Protein AF-A0A527CUT6-F1 (afdb_monomer_lite)

Structure (mmCIF, N/CA/C/O backbone):
data_AF-A0A527CUT6-F1
#
_entry.id   AF-A0A527CUT6-F1
#
loop_
_atom_site.group_PDB
_atom_site.id
_atom_site.type_symbol
_atom_site.label_atom_id
_atom_site.label_alt_id
_atom_site.label_comp_id
_atom_site.label_asym_id
_atom_site.label_entity_id
_atom_site.label_seq_id
_atom_site.pdbx_PDB_ins_code
_atom_site.Cartn_x
_atom_site.Cartn_y
_atom_site.Cartn_z
_atom_site.occupancy
_atom_site.B_iso_or_equiv
_atom_site.auth_seq_id
_atom_site.auth_comp_id
_atom_site.auth_asym_id
_atom_site.auth_atom_id
_atom_site.pdbx_PDB_model_num
ATOM 1 N N . GLY A 1 1 ? 20.431 -2.563 -9.272 1.00 65.75 1 GLY A N 1
ATOM 2 C CA . GLY A 1 1 ? 21.762 -3.099 -8.914 1.00 65.75 1 GLY A CA 1
ATOM 3 C C . GLY A 1 1 ? 21.625 -4.425 -8.190 1.00 65.75 1 GLY A C 1
ATOM 4 O O . GLY A 1 1 ? 20.536 -4.687 -7.704 1.00 65.75 1 GLY A O 1
ATOM 5 N N . LYS A 1 2 ? 22.671 -5.263 -8.109 1.00 77.81 2 LYS A N 1
ATOM 6 C CA . LYS A 1 2 ? 22.572 -6.605 -7.488 1.00 77.81 2 LYS A CA 1
ATOM 7 C C . LYS A 1 2 ? 22.247 -6.557 -5.990 1.00 77.81 2 LYS A C 1
ATOM 9 O O . LYS A 1 2 ? 21.657 -7.496 -5.480 1.00 77.81 2 LYS A O 1
ATOM 14 N N . THR A 1 3 ? 22.610 -5.473 -5.309 1.00 80.94 3 THR A N 1
ATOM 15 C CA . THR A 1 3 ? 22.412 -5.292 -3.862 1.00 80.94 3 THR A CA 1
ATOM 16 C C . THR A 1 3 ? 21.229 -4.381 -3.519 1.00 80.94 3 THR A C 1
ATOM 18 O O . THR A 1 3 ? 21.036 -4.049 -2.356 1.00 80.94 3 THR A O 1
ATOM 21 N N . GLY A 1 4 ? 20.478 -3.884 -4.511 1.00 80.19 4 GLY A N 1
ATOM 22 C CA . GLY A 1 4 ? 19.515 -2.785 -4.327 1.00 80.19 4 GLY A CA 1
ATOM 23 C C . GLY A 1 4 ? 20.178 -1.406 -4.161 1.00 80.19 4 GLY A C 1
ATOM 24 O O . GLY A 1 4 ? 19.725 -0.443 -4.769 1.00 80.19 4 GLY A O 1
ATOM 25 N N . LEU A 1 5 ? 21.315 -1.336 -3.461 1.00 82.88 5 LEU A N 1
ATOM 26 C CA . LEU A 1 5 ? 22.143 -0.140 -3.254 1.00 82.88 5 LEU A CA 1
ATOM 27 C C . LEU A 1 5 ? 23.560 -0.381 -3.798 1.00 82.88 5 LEU A C 1
ATOM 29 O O . LEU A 1 5 ? 24.487 -0.707 -3.060 1.00 82.88 5 LEU A O 1
ATOM 33 N N . ASN A 1 6 ? 23.730 -0.292 -5.119 1.00 79.31 6 ASN A N 1
ATOM 34 C CA . ASN A 1 6 ? 25.044 -0.473 -5.744 1.00 79.31 6 ASN A CA 1
ATOM 35 C C . ASN A 1 6 ? 25.948 0.742 -5.472 1.00 79.31 6 ASN A C 1
ATOM 37 O O .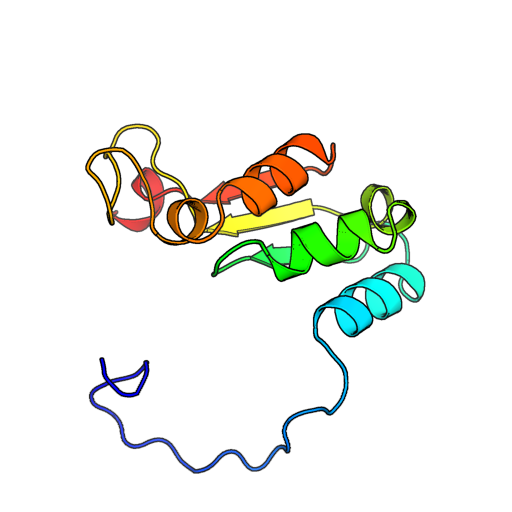 ASN A 1 6 ? 25.518 1.874 -5.676 1.00 79.31 6 ASN A O 1
ATOM 41 N N . GLY A 1 7 ? 27.213 0.505 -5.114 1.00 82.19 7 GLY A N 1
ATOM 42 C CA . GLY A 1 7 ? 28.224 1.554 -4.923 1.00 82.19 7 GLY A CA 1
ATOM 43 C C . GLY A 1 7 ? 28.837 1.540 -3.520 1.00 82.19 7 GLY A C 1
ATOM 44 O O . GLY A 1 7 ? 30.026 1.251 -3.402 1.00 82.19 7 GLY A O 1
ATOM 45 N N . PRO A 1 8 ? 28.061 1.816 -2.458 1.00 83.69 8 PRO A N 1
ATOM 46 C CA . PRO A 1 8 ? 28.569 1.806 -1.090 1.00 83.69 8 PRO A CA 1
ATOM 47 C C . PRO A 1 8 ? 28.677 0.385 -0.512 1.00 83.69 8 PRO A C 1
ATOM 49 O O . PRO A 1 8 ? 27.862 -0.487 -0.810 1.00 83.69 8 PRO A O 1
ATOM 52 N N . GLN A 1 9 ? 29.659 0.167 0.368 1.00 85.50 9 GLN A N 1
ATOM 53 C CA . GLN A 1 9 ? 29.690 -0.975 1.288 1.00 85.50 9 GLN A CA 1
ATOM 54 C C . GLN A 1 9 ? 28.993 -0.572 2.585 1.00 85.50 9 GLN A C 1
ATOM 56 O O . GLN A 1 9 ? 29.426 0.354 3.269 1.00 85.50 9 GLN A O 1
ATOM 61 N N . LEU A 1 10 ? 27.886 -1.244 2.887 1.00 86.31 10 LEU A N 1
ATOM 62 C CA . LEU A 1 10 ? 27.101 -1.006 4.093 1.00 86.31 10 LEU A CA 1
ATOM 63 C C . LEU A 1 10 ? 27.563 -1.951 5.211 1.00 86.31 10 LEU A C 1
ATOM 65 O O . LEU A 1 10 ? 27.978 -3.072 4.913 1.00 86.31 10 LEU A O 1
ATOM 69 N N . PRO A 1 11 ? 27.506 -1.523 6.483 1.00 90.19 11 PRO A N 1
ATOM 70 C CA . PRO A 1 11 ? 27.742 -2.424 7.602 1.00 90.19 11 PRO A CA 1
ATOM 71 C C . PRO A 1 11 ? 26.654 -3.502 7.658 1.00 90.19 11 PRO A C 1
ATOM 73 O O . PRO A 1 11 ? 25.509 -3.261 7.269 1.00 90.19 11 PRO A O 1
ATOM 76 N N . GLU A 1 12 ? 27.004 -4.671 8.189 1.00 89.94 12 GLU A N 1
ATOM 77 C CA . GLU A 1 12 ? 26.027 -5.730 8.437 1.00 89.94 12 GLU A CA 1
ATOM 78 C C . GLU A 1 12 ? 24.949 -5.250 9.428 1.00 89.94 12 GLU A C 1
ATOM 80 O O . GLU A 1 12 ? 25.288 -4.655 10.462 1.00 89.94 12 GLU A O 1
ATOM 85 N N . PRO A 1 13 ? 23.655 -5.493 9.152 1.00 90.06 13 PRO A N 1
ATOM 86 C CA . PRO A 1 13 ? 22.580 -5.140 10.070 1.00 90.06 13 PRO A CA 1
ATOM 87 C C . PRO A 1 13 ? 22.766 -5.802 11.441 1.00 90.06 13 PRO A C 1
ATOM 89 O O . PRO A 1 13 ? 22.922 -7.016 11.550 1.00 90.06 13 PRO A O 1
ATOM 92 N N . THR A 1 14 ? 22.703 -5.013 12.513 1.00 93.69 14 THR A N 1
ATOM 93 C CA . THR A 1 14 ? 22.780 -5.524 13.895 1.00 93.69 14 THR A CA 1
ATOM 94 C C . THR A 1 14 ? 21.432 -6.024 14.418 1.00 93.69 14 THR A C 1
ATOM 96 O O . THR A 1 14 ? 21.379 -6.801 15.372 1.00 93.69 14 THR A O 1
ATOM 99 N N . MET A 1 15 ? 20.335 -5.588 13.796 1.00 93.62 15 MET A N 1
ATOM 100 C CA . MET A 1 15 ? 18.979 -6.014 14.121 1.00 93.62 15 MET A CA 1
ATOM 101 C C . MET A 1 15 ? 18.625 -7.290 13.355 1.00 93.62 15 MET A C 1
ATOM 103 O O . MET A 1 15 ? 18.814 -7.373 12.142 1.00 93.62 15 MET A O 1
ATOM 107 N N . LYS A 1 16 ? 18.065 -8.276 14.061 1.00 93.25 16 LYS A N 1
ATOM 108 C CA . LYS A 1 16 ? 17.547 -9.494 13.435 1.00 93.25 16 LYS A CA 1
ATOM 109 C C . LYS A 1 16 ? 16.260 -9.206 12.669 1.00 93.25 16 LYS A C 1
ATOM 111 O O . LYS A 1 16 ? 15.418 -8.423 13.120 1.00 93.25 16 LYS A O 1
ATOM 116 N N . LEU A 1 17 ? 16.096 -9.907 11.549 1.00 93.19 17 LEU A N 1
ATOM 117 C CA . LEU A 1 17 ? 14.812 -10.005 10.867 1.00 93.19 17 LEU A CA 1
ATOM 118 C C . LEU A 1 17 ? 13.751 -10.495 11.860 1.00 93.19 17 LEU A C 1
ATOM 120 O O . LEU A 1 17 ? 14.022 -11.384 12.666 1.00 93.19 17 LEU A O 1
ATOM 124 N N . GLN A 1 18 ? 12.577 -9.874 11.826 1.00 94.81 18 GLN A N 1
ATOM 125 C CA . GLN A 1 18 ? 11.458 -10.280 12.668 1.00 94.81 18 GLN A CA 1
ATOM 126 C C . GLN A 1 18 ? 10.780 -11.515 12.067 1.00 94.81 18 GLN A C 1
ATOM 128 O O . GLN A 1 18 ? 10.618 -11.589 10.851 1.00 94.81 18 GLN A O 1
ATOM 133 N N . ASP A 1 19 ? 10.351 -12.449 12.918 1.00 94.94 19 ASP A N 1
ATOM 134 C CA . ASP A 1 19 ? 9.615 -13.648 12.484 1.00 94.94 19 ASP A CA 1
ATOM 135 C C . ASP A 1 19 ? 8.177 -13.318 12.040 1.00 94.94 19 ASP A C 1
ATOM 137 O O . ASP A 1 19 ? 7.547 -14.083 11.312 1.00 94.94 19 ASP A O 1
ATOM 141 N N . GLN A 1 20 ? 7.647 -12.173 12.484 1.00 95.88 20 GLN A N 1
ATOM 142 C CA . GLN A 1 20 ? 6.302 -11.719 12.149 1.00 95.88 20 GLN A CA 1
ATOM 143 C C . GLN A 1 20 ? 6.200 -11.310 10.674 1.00 95.88 20 GLN A C 1
ATOM 145 O O . GLN A 1 20 ? 6.998 -10.519 10.166 1.00 95.88 20 GLN A O 1
ATOM 150 N N . TYR A 1 21 ? 5.154 -11.789 10.000 1.00 96.50 21 TYR A N 1
ATOM 151 C CA . TYR A 1 21 ? 4.834 -11.366 8.642 1.00 96.50 21 TYR A CA 1
ATOM 152 C C . TYR A 1 21 ? 4.352 -9.912 8.614 1.00 96.50 21 TYR A C 1
ATOM 154 O O . TYR A 1 21 ? 3.555 -9.486 9.447 1.00 96.50 21 TYR A O 1
ATOM 162 N N . ALA A 1 22 ? 4.769 -9.159 7.592 1.00 95.75 22 ALA A N 1
ATOM 163 C CA . ALA A 1 22 ? 4.404 -7.748 7.437 1.00 95.75 22 ALA A CA 1
ATOM 164 C C . ALA A 1 22 ? 2.881 -7.511 7.434 1.00 95.75 22 ALA A C 1
ATOM 166 O O . ALA A 1 22 ? 2.412 -6.514 7.974 1.00 95.75 22 ALA A O 1
ATOM 167 N N . VAL A 1 23 ? 2.107 -8.438 6.858 1.00 97.38 23 VAL A N 1
ATOM 168 C CA . VAL A 1 23 ? 0.637 -8.370 6.837 1.00 97.38 23 VAL A CA 1
ATOM 169 C C . VAL A 1 23 ? 0.063 -8.419 8.255 1.00 97.38 23 VAL A C 1
ATOM 171 O O . VAL A 1 23 ? -0.783 -7.596 8.595 1.00 97.38 23 VAL A O 1
ATOM 174 N N . ASP A 1 24 ? 0.549 -9.339 9.093 1.00 97.38 24 ASP A N 1
ATOM 175 C CA . ASP A 1 24 ? 0.107 -9.4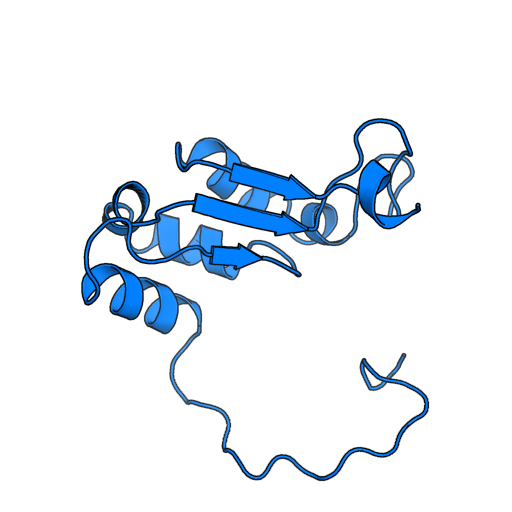52 10.486 1.00 97.38 24 ASP A CA 1
ATOM 176 C C . ASP A 1 24 ? 0.516 -8.218 11.289 1.00 97.38 24 ASP A C 1
ATOM 178 O O . ASP A 1 24 ? -0.308 -7.651 12.000 1.00 97.38 24 ASP A O 1
ATOM 182 N N . PHE A 1 25 ? 1.742 -7.727 11.089 1.00 97.94 25 PHE A N 1
ATOM 183 C CA . PHE A 1 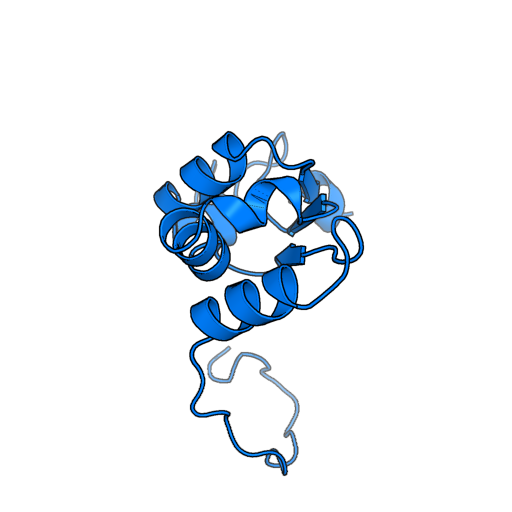25 ? 2.212 -6.502 11.734 1.00 97.94 25 PHE A CA 1
ATOM 184 C C . PHE A 1 25 ? 1.324 -5.287 11.414 1.00 97.94 25 PHE A C 1
ATOM 186 O O . PHE A 1 25 ? 0.978 -4.521 12.317 1.00 97.94 25 PHE A O 1
ATOM 193 N N . ILE A 1 26 ? 0.930 -5.111 10.145 1.00 97.75 26 ILE A N 1
ATOM 194 C CA . ILE A 1 26 ? 0.035 -4.025 9.715 1.00 97.75 26 ILE A CA 1
ATOM 195 C C . ILE A 1 26 ? -1.325 -4.150 10.407 1.00 97.75 26 ILE A C 1
ATOM 197 O O . ILE A 1 26 ? -1.812 -3.174 10.981 1.00 97.75 26 ILE A O 1
ATOM 201 N N . VAL A 1 27 ? -1.926 -5.345 10.375 1.00 98.12 27 VAL A N 1
ATOM 202 C CA . VAL A 1 27 ? -3.246 -5.593 10.968 1.00 98.12 27 VAL A CA 1
ATOM 203 C C . VAL A 1 27 ? -3.218 -5.362 12.477 1.00 98.12 27 VAL A C 1
ATOM 205 O O . VAL A 1 27 ? -4.030 -4.597 12.994 1.00 98.12 27 VAL A O 1
ATOM 208 N N . GLU A 1 28 ? -2.271 -5.974 13.186 1.00 97.94 28 GLU A N 1
ATOM 209 C CA . GLU A 1 28 ? -2.157 -5.860 14.641 1.00 97.94 28 GLU A CA 1
ATOM 210 C C . GLU A 1 28 ? -1.904 -4.419 15.081 1.00 97.94 28 GLU A C 1
ATOM 212 O O . GLU A 1 28 ? -2.527 -3.944 16.031 1.00 97.94 28 GLU A O 1
ATOM 217 N N . THR A 1 29 ? -1.034 -3.697 14.371 1.00 97.88 29 THR A N 1
ATOM 218 C CA . THR A 1 29 ? -0.731 -2.297 14.686 1.00 97.88 29 THR A CA 1
ATOM 219 C C . THR A 1 29 ? -1.960 -1.414 14.483 1.00 97.88 29 THR A C 1
ATOM 221 O O . THR A 1 29 ? -2.336 -0.682 15.394 1.00 97.88 29 THR A O 1
ATOM 224 N N . LEU A 1 30 ? -2.658 -1.526 13.348 1.00 98.00 30 LEU A N 1
ATOM 225 C CA . LEU A 1 30 ? -3.865 -0.732 13.085 1.00 98.00 30 LEU A CA 1
ATOM 226 C C . LEU A 1 30 ? -5.009 -1.053 14.050 1.00 98.00 30 LEU A C 1
ATOM 228 O O . LEU A 1 30 ? -5.787 -0.165 14.395 1.00 98.00 30 LEU A O 1
ATOM 232 N N . MET A 1 31 ? -5.124 -2.304 14.494 1.00 97.56 31 MET A N 1
ATOM 233 C CA . MET A 1 31 ? -6.141 -2.712 15.466 1.00 97.56 31 MET A CA 1
ATOM 234 C C . MET A 1 31 ? -5.815 -2.253 16.892 1.00 97.56 31 MET A C 1
ATOM 236 O O . MET A 1 31 ? -6.742 -2.001 17.662 1.00 97.56 31 MET A O 1
ATOM 240 N N . ARG A 1 32 ? -4.527 -2.133 17.240 1.00 97.88 32 ARG A N 1
ATOM 241 C CA . ARG A 1 32 ? -4.065 -1.677 18.558 1.00 97.88 32 ARG A CA 1
ATOM 242 C C . ARG A 1 32 ? -4.131 -0.159 18.717 1.00 97.88 32 ARG A C 1
ATOM 244 O O . ARG A 1 32 ? -4.565 0.310 19.765 1.00 97.88 32 ARG A O 1
ATOM 251 N N . GLU A 1 33 ? -3.678 0.592 17.717 1.00 97.75 33 GLU A N 1
ATOM 252 C CA . GLU A 1 33 ? -3.603 2.055 17.793 1.00 97.75 33 GLU A CA 1
ATOM 253 C C . GLU A 1 33 ? -4.974 2.721 17.599 1.00 97.75 33 GLU A C 1
ATOM 255 O O . GLU A 1 33 ? -5.928 2.105 17.118 1.00 97.75 33 GLU A O 1
ATOM 260 N N . GLU A 1 34 ? -5.084 3.999 17.964 1.00 97.31 34 GLU A N 1
ATOM 261 C CA . GLU A 1 34 ? -6.302 4.789 17.770 1.00 97.31 34 GLU A CA 1
ATOM 262 C C . GLU A 1 34 ? -6.689 4.897 16.281 1.00 97.31 34 GLU A C 1
ATOM 264 O O . GLU A 1 34 ? -5.847 5.024 15.389 1.00 97.31 34 GLU A O 1
ATOM 269 N N . SER A 1 35 ? -7.995 4.848 16.005 1.00 97.19 35 SER A N 1
ATOM 270 C CA . SER A 1 35 ? -8.527 4.971 14.645 1.00 97.19 35 SER A CA 1
ATOM 271 C C . SER A 1 35 ? -8.151 6.327 14.045 1.00 97.19 35 SER A C 1
ATOM 273 O O . SER A 1 35 ? -8.423 7.363 14.643 1.00 97.19 35 SER A O 1
ATOM 275 N N . GLY A 1 36 ? -7.559 6.334 12.851 1.00 96.81 36 GLY A N 1
ATOM 276 C CA . GLY A 1 36 ? -7.114 7.558 12.184 1.00 96.81 36 GLY A CA 1
ATOM 277 C C . GLY A 1 36 ? -5.765 8.100 12.672 1.00 96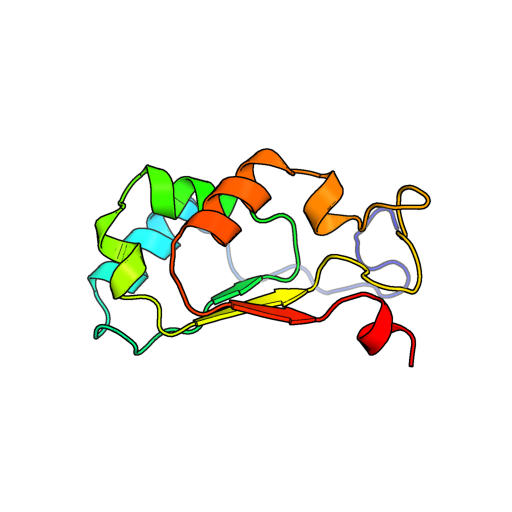.81 36 GLY A C 1
ATOM 278 O O . GLY A 1 36 ? -5.369 9.183 12.246 1.00 96.81 36 GLY A O 1
ATOM 279 N N . ALA A 1 37 ? -5.031 7.369 13.521 1.00 96.88 37 ALA A N 1
ATOM 280 C CA . ALA A 1 37 ? -3.699 7.782 13.973 1.00 96.88 37 ALA A CA 1
ATOM 281 C C . ALA A 1 37 ? -2.577 7.451 12.970 1.00 96.88 37 ALA A C 1
ATOM 283 O O . ALA A 1 37 ? -1.537 8.109 12.970 1.00 96.88 37 ALA A O 1
ATOM 284 N N . ILE A 1 38 ? -2.768 6.443 12.111 1.00 97.94 38 ILE A N 1
ATOM 285 C CA . ILE A 1 38 ? -1.704 5.889 11.259 1.00 97.94 38 ILE A CA 1
ATOM 286 C C . ILE A 1 38 ? -1.912 6.255 9.787 1.00 97.94 38 ILE A C 1
ATOM 288 O O . ILE A 1 38 ? -2.950 5.935 9.203 1.00 97.94 38 ILE A O 1
ATOM 292 N N . THR A 1 39 ? -0.876 6.836 9.179 1.00 97.94 39 THR A N 1
ATOM 293 C CA . THR A 1 39 ? -0.717 6.987 7.724 1.00 97.94 39 THR A CA 1
ATOM 294 C C . THR A 1 39 ? 0.168 5.861 7.190 1.00 97.94 39 THR A C 1
ATOM 296 O O . THR A 1 39 ? 1.253 5.623 7.724 1.00 97.94 39 THR A O 1
ATOM 299 N N . LEU A 1 40 ? -0.263 5.176 6.128 1.00 96.81 40 LEU A N 1
ATOM 300 C CA . LEU A 1 40 ? 0.558 4.165 5.455 1.00 96.81 40 LEU A CA 1
ATOM 301 C C . LEU A 1 40 ? 1.320 4.799 4.288 1.00 96.81 40 LEU A C 1
ATOM 303 O O . LEU A 1 40 ? 0.704 5.282 3.343 1.00 96.81 40 LEU A O 1
ATOM 307 N N . CYS A 1 41 ? 2.652 4.750 4.329 1.00 95.81 41 CYS A N 1
ATOM 308 C CA . CYS A 1 41 ? 3.509 5.211 3.236 1.00 95.81 41 CYS A CA 1
ATOM 309 C C . CYS A 1 41 ? 3.985 4.022 2.389 1.00 95.81 41 CYS A C 1
ATOM 311 O O . CYS A 1 41 ? 4.834 3.246 2.830 1.00 95.81 41 CYS A O 1
ATOM 313 N N . ALA A 1 42 ? 3.452 3.872 1.177 1.00 93.06 42 ALA A N 1
ATOM 314 C CA . ALA A 1 42 ? 3.769 2.766 0.279 1.00 93.06 42 ALA A CA 1
ATOM 315 C C . ALA A 1 42 ? 4.761 3.192 -0.814 1.00 93.06 42 ALA A C 1
ATOM 317 O O . ALA A 1 42 ? 4.425 3.954 -1.716 1.00 93.06 42 ALA A O 1
ATOM 318 N N . LEU A 1 43 ? 5.990 2.679 -0.736 1.00 89.56 43 LEU A N 1
ATOM 319 C CA . LEU A 1 43 ? 7.075 2.989 -1.683 1.00 89.56 43 LEU A CA 1
ATOM 320 C C . LEU A 1 43 ? 7.405 1.823 -2.634 1.00 89.56 43 LEU A C 1
ATOM 322 O O . LEU A 1 43 ? 8.329 1.919 -3.438 1.00 89.56 43 LEU A O 1
ATOM 326 N N . GLY A 1 44 ? 6.665 0.719 -2.523 1.00 89.25 44 GLY A N 1
ATOM 327 C CA . GLY A 1 44 ? 6.815 -0.498 -3.318 1.00 89.25 44 GLY A CA 1
ATOM 328 C C . GLY A 1 44 ? 5.453 -1.060 -3.751 1.00 89.25 44 GLY A C 1
ATOM 329 O O . GLY A 1 44 ? 4.431 -0.400 -3.541 1.00 89.25 44 GLY A O 1
ATOM 330 N N . PRO A 1 45 ? 5.410 -2.288 -4.302 1.00 90.12 45 PRO A N 1
ATOM 331 C CA . PRO A 1 45 ? 4.160 -2.952 -4.668 1.00 90.12 45 PRO A CA 1
ATOM 332 C C . PRO A 1 45 ? 3.180 -3.052 -3.490 1.00 90.12 45 PRO A C 1
ATOM 334 O O . PRO A 1 45 ? 3.571 -3.302 -2.346 1.00 90.12 45 PRO A O 1
ATOM 337 N N . LEU A 1 46 ? 1.886 -2.887 -3.771 1.00 93.50 46 LEU A N 1
ATOM 338 C CA . LEU A 1 46 ? 0.844 -2.766 -2.740 1.00 93.50 46 LEU A CA 1
ATOM 339 C C . LEU A 1 46 ? 0.389 -4.103 -2.130 1.00 93.50 46 LEU A C 1
ATOM 341 O O . LEU A 1 46 ? -0.544 -4.119 -1.325 1.00 93.50 46 LEU A O 1
ATOM 345 N N . THR A 1 47 ? 1.053 -5.215 -2.456 1.00 95.81 47 THR A N 1
ATOM 346 C CA . THR A 1 47 ? 0.675 -6.582 -2.061 1.00 95.81 47 THR A CA 1
ATOM 347 C C . THR A 1 47 ? 0.423 -6.724 -0.559 1.00 95.81 47 THR A C 1
ATOM 349 O O . THR A 1 47 ? -0.610 -7.251 -0.155 1.00 95.81 47 THR A O 1
ATOM 352 N N . ASN A 1 48 ? 1.313 -6.200 0.291 1.00 96.81 48 ASN A N 1
ATOM 353 C CA . ASN A 1 48 ? 1.155 -6.303 1.749 1.00 96.81 48 ASN A CA 1
ATOM 354 C C . ASN A 1 48 ? -0.085 -5.555 2.260 1.00 96.81 48 ASN A C 1
ATOM 356 O O . ASN A 1 48 ? -0.782 -6.053 3.142 1.00 96.81 48 ASN A O 1
ATOM 360 N N . ILE A 1 49 ? -0.372 -4.376 1.700 1.00 96.62 49 ILE A N 1
ATOM 361 C CA . ILE A 1 49 ? -1.522 -3.557 2.103 1.00 96.62 49 ILE A CA 1
ATOM 362 C C . ILE A 1 49 ? -2.816 -4.219 1.625 1.00 96.62 49 ILE A C 1
ATOM 364 O O . ILE A 1 49 ? -3.752 -4.362 2.407 1.00 96.62 49 ILE A O 1
ATOM 368 N N . ALA A 1 50 ? -2.855 -4.690 0.377 1.00 97.00 50 ALA A N 1
ATOM 369 C CA . ALA A 1 50 ? -4.011 -5.399 -0.161 1.00 97.00 50 ALA A CA 1
ATOM 370 C C . ALA A 1 50 ? -4.320 -6.674 0.635 1.00 97.00 50 ALA A C 1
ATOM 372 O O . ALA A 1 50 ? -5.464 -6.890 1.031 1.00 97.00 50 ALA A O 1
ATOM 373 N N . LEU A 1 51 ? -3.303 -7.489 0.940 1.00 97.50 51 LEU A N 1
ATOM 374 C CA . LEU A 1 51 ? -3.474 -8.688 1.761 1.00 97.50 51 LEU A CA 1
ATOM 375 C C . LEU A 1 51 ? -3.950 -8.357 3.180 1.00 97.50 51 LEU A C 1
ATOM 377 O O . LEU A 1 51 ? -4.788 -9.084 3.708 1.00 9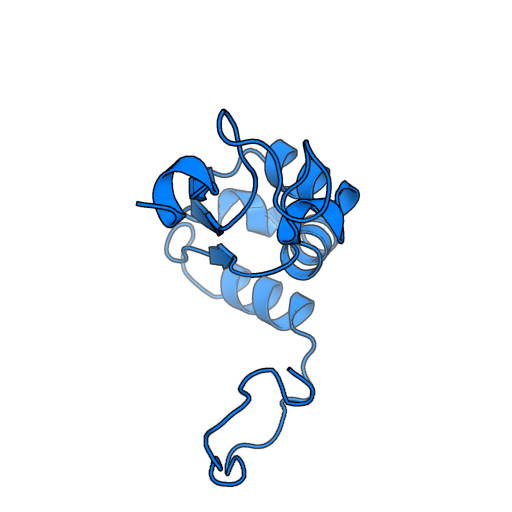7.50 51 LEU A O 1
ATOM 381 N N . ALA A 1 52 ? -3.477 -7.262 3.784 1.00 97.69 52 ALA A N 1
ATOM 382 C CA . ALA A 1 52 ? -3.958 -6.815 5.091 1.00 97.69 52 ALA A CA 1
ATOM 383 C C . ALA A 1 52 ? -5.440 -6.415 5.047 1.00 97.69 52 ALA A C 1
ATOM 385 O O . ALA A 1 52 ? -6.211 -6.849 5.900 1.00 97.69 52 ALA A O 1
ATOM 386 N N . LEU A 1 53 ? -5.855 -5.663 4.021 1.00 97.25 53 LEU A N 1
ATOM 387 C CA . LEU A 1 53 ? -7.251 -5.259 3.820 1.00 97.25 53 LEU A CA 1
ATOM 388 C C . LEU A 1 53 ? -8.177 -6.454 3.555 1.00 97.25 53 LEU A C 1
ATOM 390 O O . LEU A 1 53 ? -9.310 -6.465 4.028 1.00 97.25 53 LEU A O 1
ATOM 394 N N . ILE A 1 54 ? -7.699 -7.470 2.830 1.00 97.12 54 ILE A N 1
ATOM 395 C CA . ILE A 1 54 ? -8.449 -8.711 2.581 1.00 97.12 54 ILE A CA 1
ATOM 396 C C . ILE A 1 54 ? -8.555 -9.550 3.860 1.00 97.12 54 ILE A C 1
ATOM 398 O O . ILE A 1 54 ? -9.624 -10.078 4.163 1.00 97.12 54 ILE A O 1
ATOM 402 N N . ARG A 1 55 ? -7.449 -9.689 4.603 1.00 97.00 55 ARG A N 1
ATOM 403 C CA . ARG A 1 55 ? -7.377 -10.491 5.833 1.00 97.00 55 ARG A CA 1
ATOM 404 C C . ARG A 1 55 ? -8.223 -9.893 6.950 1.00 97.00 55 ARG A C 1
ATOM 406 O O . ARG A 1 55 ? -8.891 -10.639 7.658 1.00 97.00 55 ARG A O 1
ATOM 413 N N . GLU A 1 56 ? -8.181 -8.574 7.113 1.00 97.69 56 GLU A N 1
ATOM 414 C CA . GLU A 1 56 ? -8.926 -7.860 8.145 1.00 97.69 56 GLU A CA 1
ATOM 415 C C . GLU A 1 56 ? -9.562 -6.577 7.585 1.00 97.69 56 GLU A C 1
ATOM 417 O O . GLU A 1 56 ? -9.007 -5.486 7.724 1.00 97.69 56 GLU A O 1
ATOM 422 N N . PRO A 1 57 ? -10.765 -6.667 6.992 1.00 97.00 57 PRO A N 1
ATOM 423 C CA . PRO A 1 57 ? -11.448 -5.509 6.413 1.00 97.00 57 PRO A CA 1
ATOM 424 C C . PRO A 1 57 ? -11.742 -4.384 7.416 1.00 97.00 57 PRO A C 1
ATOM 426 O O . PRO A 1 57 ? -11.902 -3.228 7.021 1.00 97.00 57 PRO A O 1
ATOM 429 N N . ARG A 1 58 ? -11.789 -4.682 8.727 1.00 97.00 58 ARG A N 1
ATOM 430 C CA . ARG A 1 58 ? -12.044 -3.677 9.774 1.00 97.00 58 ARG A CA 1
ATOM 431 C C . ARG A 1 58 ? -10.914 -2.659 9.919 1.00 97.00 58 ARG A C 1
ATOM 433 O O . ARG A 1 58 ? -11.145 -1.618 10.531 1.00 97.00 58 ARG A O 1
ATOM 440 N N . ILE A 1 59 ? -9.723 -2.917 9.368 1.00 97.69 59 ILE A N 1
ATOM 441 C CA . ILE A 1 59 ? -8.627 -1.939 9.409 1.00 97.69 59 ILE A CA 1
ATOM 442 C C . ILE A 1 59 ? -8.856 -0.759 8.463 1.00 97.69 59 ILE A C 1
ATOM 444 O O . ILE A 1 59 ? -8.315 0.312 8.718 1.00 97.69 59 ILE A O 1
ATOM 448 N N . ALA A 1 60 ? -9.656 -0.920 7.402 1.00 97.38 60 ALA A N 1
ATOM 449 C CA . ALA A 1 60 ? -9.859 0.120 6.393 1.00 97.38 60 ALA A CA 1
ATOM 450 C C . ALA A 1 60 ? -10.320 1.465 6.995 1.00 97.38 60 ALA A C 1
ATOM 452 O O . ALA A 1 60 ? -9.620 2.457 6.803 1.00 97.38 60 ALA A O 1
ATOM 453 N N . PRO A 1 61 ? -11.397 1.532 7.808 1.00 97.25 61 PRO A N 1
ATOM 454 C CA . PRO A 1 61 ? -11.810 2.788 8.444 1.00 97.25 61 PRO A CA 1
ATOM 455 C C . PRO A 1 61 ? -10.856 3.284 9.546 1.00 97.25 61 PRO A C 1
ATOM 457 O O . PRO A 1 61 ? -11.053 4.379 10.067 1.00 97.25 61 PRO A O 1
ATOM 460 N N . ARG A 1 62 ? -9.849 2.489 9.938 1.00 97.81 62 ARG A N 1
ATOM 461 C CA . ARG A 1 62 ? -8.856 2.861 10.960 1.00 97.81 62 ARG A CA 1
ATOM 462 C C . ARG A 1 62 ? -7.622 3.532 10.375 1.00 97.81 62 ARG A C 1
ATOM 464 O O . ARG A 1 62 ? -6.893 4.192 11.113 1.00 97.81 62 ARG A O 1
ATOM 471 N N . ILE A 1 63 ? -7.381 3.367 9.079 1.00 97.88 63 ILE A N 1
ATOM 472 C CA . ILE A 1 63 ? -6.268 4.005 8.380 1.00 97.88 63 ILE A CA 1
ATOM 473 C C . ILE A 1 63 ? -6.625 5.473 8.148 1.00 97.88 63 ILE A C 1
ATOM 475 O O . ILE A 1 63 ? -7.694 5.783 7.627 1.00 97.88 63 ILE A O 1
ATOM 479 N N . LYS A 1 64 ? -5.722 6.378 8.531 1.00 97.88 64 LYS A N 1
ATOM 480 C CA . LYS A 1 64 ? -5.897 7.818 8.321 1.00 97.88 64 LYS A CA 1
ATOM 481 C C . LYS A 1 64 ? -5.906 8.155 6.833 1.00 97.88 64 LYS A C 1
ATOM 483 O O . LYS A 1 64 ? -6.822 8.802 6.339 1.00 97.88 64 LYS A O 1
ATOM 488 N N . GLU A 1 65 ? -4.857 7.721 6.146 1.00 97.88 65 GLU A N 1
ATOM 489 C CA . GLU A 1 65 ? -4.645 7.895 4.713 1.00 97.88 65 GLU A CA 1
ATOM 490 C C . GLU A 1 65 ? -3.554 6.925 4.231 1.00 97.88 65 GLU A C 1
ATOM 492 O O . GLU A 1 65 ? -2.752 6.414 5.025 1.00 97.88 65 GLU A O 1
ATOM 497 N N . ILE A 1 66 ? -3.510 6.691 2.923 1.00 97.00 66 ILE A N 1
ATOM 498 C CA . ILE A 1 66 ? -2.430 5.973 2.246 1.00 97.00 66 ILE A CA 1
ATOM 499 C C . ILE A 1 66 ? -1.715 6.961 1.329 1.00 97.00 66 ILE A C 1
ATOM 501 O O . ILE A 1 66 ? -2.312 7.497 0.398 1.00 97.00 66 ILE A O 1
ATOM 505 N N . VAL A 1 67 ? -0.426 7.177 1.570 1.00 95.31 67 VAL A N 1
ATOM 506 C CA . VAL A 1 67 ? 0.448 7.948 0.683 1.00 95.31 67 VAL A CA 1
ATOM 507 C C . VAL A 1 67 ? 1.282 6.953 -0.107 1.00 95.31 67 VAL A C 1
ATOM 509 O O . VAL A 1 67 ? 2.099 6.241 0.473 1.00 95.31 67 VAL A O 1
ATOM 512 N N . LEU A 1 68 ? 1.075 6.865 -1.417 1.00 91.44 68 LEU A N 1
ATOM 513 C CA . LEU A 1 68 ? 1.764 5.884 -2.254 1.00 91.44 68 LEU A CA 1
ATOM 514 C C . LEU A 1 68 ? 2.569 6.541 -3.370 1.00 91.44 68 LEU A C 1
ATOM 516 O O . LEU A 1 68 ? 2.115 7.492 -4.003 1.00 91.44 68 LEU A O 1
ATOM 520 N N . MET A 1 69 ? 3.764 6.007 -3.612 1.00 86.38 69 MET A N 1
ATOM 521 C CA . MET A 1 69 ? 4.572 6.321 -4.784 1.00 86.38 69 MET A CA 1
ATOM 522 C C . MET A 1 69 ? 4.266 5.292 -5.867 1.00 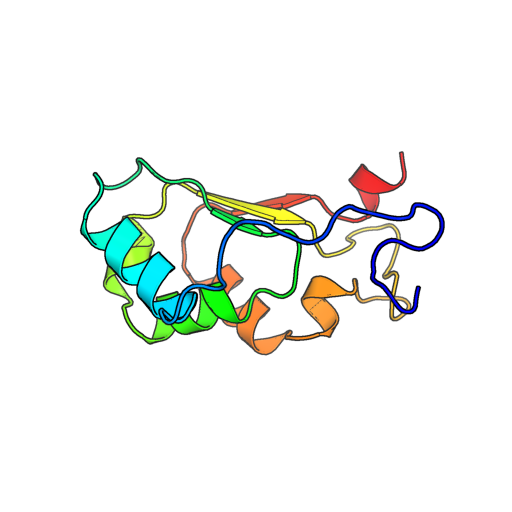86.38 69 MET A C 1
ATOM 524 O O . MET A 1 69 ? 4.560 4.104 -5.707 1.00 86.38 69 MET A O 1
ATOM 528 N N . GLY A 1 70 ? 3.675 5.743 -6.964 1.00 76.38 70 GLY A N 1
ATOM 529 C CA . GLY A 1 70 ? 3.361 4.869 -8.079 1.00 76.38 70 GLY A CA 1
ATOM 530 C C . GLY A 1 70 ? 2.413 5.500 -9.084 1.00 76.38 70 GLY A C 1
ATOM 531 O O . GLY A 1 70 ? 1.770 6.513 -8.813 1.00 76.38 70 GLY A O 1
ATOM 532 N N . GLY A 1 71 ? 2.336 4.880 -10.256 1.00 72.12 71 GLY A N 1
ATOM 533 C CA . GLY A 1 71 ? 1.569 5.384 -11.394 1.00 72.12 71 GLY A CA 1
ATOM 534 C C . GLY A 1 71 ? 2.260 6.506 -12.182 1.00 72.12 71 GLY A C 1
ATOM 535 O O . GLY A 1 71 ? 3.288 7.051 -11.790 1.00 72.12 71 GLY A O 1
ATOM 536 N N . GLY A 1 72 ? 1.672 6.843 -13.324 1.00 66.50 72 GLY A N 1
ATOM 537 C CA . GLY A 1 72 ? 2.059 7.956 -14.189 1.00 66.50 72 GLY A CA 1
ATOM 538 C C . GLY A 1 72 ? 0.835 8.366 -14.999 1.00 66.50 72 GLY A C 1
ATOM 539 O O . GLY A 1 72 ? 0.219 7.515 -15.641 1.00 66.50 72 GLY A O 1
ATOM 540 N N . PHE A 1 73 ? 0.424 9.630 -14.902 1.00 60.31 73 PHE A N 1
ATOM 541 C CA . PHE A 1 73 ? -0.813 10.111 -15.525 1.00 60.31 73 PHE A CA 1
ATOM 542 C C . PHE A 1 73 ? -0.580 10.693 -16.916 1.00 60.31 73 PHE A C 1
ATOM 544 O O . PHE A 1 73 ? -1.374 10.432 -17.819 1.00 60.31 73 PHE A O 1
ATOM 551 N N . PHE A 1 74 ? 0.487 11.472 -17.100 1.00 59.12 74 PHE A N 1
ATOM 552 C CA . PHE A 1 74 ? 0.764 12.189 -18.347 1.00 59.12 74 PHE A CA 1
ATOM 553 C C . PHE A 1 74 ? 2.139 11.859 -18.928 1.00 59.12 74 PHE A C 1
ATOM 555 O O . PHE A 1 74 ? 2.304 11.893 -20.145 1.00 59.12 74 PHE A O 1
ATOM 562 N N . GLU A 1 75 ? 3.108 11.504 -18.086 1.00 56.88 75 GLU A N 1
ATOM 563 C CA . GLU A 1 75 ? 4.483 11.215 -18.515 1.00 56.88 75 GLU A CA 1
ATOM 564 C C . GLU A 1 75 ? 4.679 9.819 -19.143 1.00 56.88 75 GLU A C 1
ATOM 566 O O . GLU A 1 75 ? 5.722 9.536 -19.731 1.00 56.88 75 GLU A O 1
ATOM 571 N N . GLY A 1 76 ? 3.665 8.951 -19.053 1.00 58.34 76 GLY A N 1
ATOM 572 C CA . GLY A 1 76 ? 3.774 7.532 -19.397 1.00 58.34 76 GLY A CA 1
ATOM 573 C C . GLY A 1 76 ? 4.306 6.690 -18.232 1.00 58.34 76 GLY A C 1
ATOM 574 O O . GLY A 1 76 ? 4.396 7.150 -17.095 1.00 58.34 76 GLY A O 1
ATOM 575 N N . GLY A 1 77 ? 4.600 5.417 -18.491 1.00 59.81 77 GLY A N 1
ATOM 576 C CA . GLY A 1 77 ? 5.147 4.491 -17.497 1.00 59.81 77 GLY A CA 1
ATOM 577 C C . GLY A 1 77 ? 6.664 4.311 -17.594 1.00 59.81 77 GLY A C 1
ATOM 578 O O . GLY A 1 77 ? 7.273 4.576 -18.628 1.00 59.81 77 GLY A O 1
ATOM 579 N N . ASN A 1 78 ? 7.281 3.828 -16.512 1.00 64.81 78 ASN A N 1
ATOM 580 C CA . ASN A 1 78 ? 8.718 3.529 -16.462 1.00 64.81 78 ASN A CA 1
ATOM 581 C C . ASN A 1 78 ? 9.054 2.053 -16.773 1.00 64.81 78 ASN A C 1
ATOM 583 O O . ASN A 1 78 ? 10.194 1.763 -17.130 1.00 64.81 78 ASN A O 1
ATOM 587 N N . VAL A 1 79 ? 8.091 1.124 -16.667 1.00 60.47 79 VAL A N 1
ATOM 588 C CA . VAL A 1 79 ? 8.278 -0.308 -16.996 1.00 60.47 79 VAL A CA 1
ATOM 589 C C . VAL A 1 79 ? 7.703 -0.649 -18.358 1.00 60.47 79 VAL A C 1
ATOM 591 O O . VAL A 1 79 ? 8.342 -1.323 -19.163 1.00 60.47 79 VAL A O 1
ATOM 594 N N . THR A 1 80 ? 6.490 -0.179 -18.622 1.00 62.03 80 THR A N 1
ATOM 595 C CA . THR A 1 80 ? 5.897 -0.186 -19.962 1.00 62.03 80 THR A CA 1
ATOM 596 C C . THR A 1 80 ? 5.538 1.251 -20.324 1.00 62.03 80 THR A C 1
ATOM 598 O O . THR A 1 80 ? 5.462 2.078 -19.416 1.00 62.03 80 THR A O 1
ATOM 601 N N . PRO A 1 81 ? 5.250 1.576 -21.597 1.00 55.47 81 PRO A N 1
ATOM 602 C CA . PRO A 1 81 ? 4.885 2.939 -21.986 1.00 55.47 81 PRO A CA 1
ATOM 603 C C . PRO A 1 81 ? 3.721 3.543 -21.182 1.00 55.47 81 PRO A C 1
ATOM 605 O O . PRO A 1 81 ? 3.577 4.760 -21.152 1.00 55.47 81 PRO A O 1
ATOM 608 N N . THR A 1 82 ? 2.904 2.718 -20.517 1.00 56.97 82 THR A N 1
ATOM 609 C CA . THR A 1 82 ? 1.717 3.137 -19.757 1.00 56.97 82 THR A CA 1
ATOM 610 C C . THR A 1 82 ? 1.700 2.684 -18.293 1.00 56.97 82 THR A C 1
ATOM 612 O O . THR A 1 82 ? 0.755 3.022 -17.585 1.00 56.97 82 THR A O 1
ATOM 615 N N . ALA A 1 83 ? 2.696 1.924 -17.816 1.00 54.56 83 ALA A N 1
ATOM 616 C CA . ALA A 1 83 ? 2.704 1.389 -16.450 1.00 54.56 83 ALA A CA 1
ATOM 617 C C . ALA A 1 83 ? 3.983 1.726 -15.677 1.00 54.56 83 ALA A C 1
ATOM 619 O O . ALA A 1 83 ? 5.104 1.505 -16.146 1.00 54.56 83 ALA A O 1
ATOM 620 N N . GLU A 1 84 ? 3.779 2.215 -14.459 1.00 76.50 84 GLU A N 1
ATOM 621 C CA . GLU A 1 84 ? 4.818 2.418 -13.458 1.00 76.50 84 GLU A CA 1
ATOM 622 C C . GLU A 1 84 ? 5.084 1.108 -12.688 1.00 76.50 84 GLU A C 1
ATOM 624 O O . GLU A 1 84 ? 4.177 0.297 -12.496 1.00 76.50 84 GLU A O 1
ATOM 629 N N . PHE A 1 85 ? 6.335 0.890 -12.284 1.00 77.12 85 PHE A N 1
ATOM 630 C CA . PHE A 1 85 ? 6.853 -0.338 -11.682 1.00 77.12 85 PHE A CA 1
ATOM 631 C C . PHE A 1 85 ? 6.019 -0.880 -10.519 1.00 77.12 85 PHE A C 1
ATOM 633 O O . PHE A 1 85 ? 5.639 -2.050 -10.554 1.00 77.12 85 PHE A O 1
ATOM 640 N N . ASN A 1 86 ? 5.706 -0.066 -9.511 1.00 75.81 86 ASN A N 1
ATOM 641 C CA . ASN A 1 86 ? 5.001 -0.542 -8.319 1.00 75.81 86 ASN A CA 1
ATOM 642 C C . ASN A 1 86 ? 3.590 -1.041 -8.640 1.00 75.81 86 ASN A C 1
ATOM 644 O O . ASN A 1 86 ? 3.158 -2.057 -8.093 1.00 75.81 86 ASN A O 1
ATOM 648 N N . ILE A 1 87 ? 2.894 -0.361 -9.554 1.00 79.50 87 ILE A N 1
ATOM 649 C CA . ILE A 1 87 ? 1.561 -0.774 -10.012 1.00 79.50 87 ILE A CA 1
ATOM 650 C C . ILE A 1 87 ? 1.647 -1.971 -10.966 1.00 79.50 87 ILE A C 1
ATOM 652 O O . ILE A 1 87 ? 0.807 -2.865 -10.911 1.00 79.50 87 ILE A O 1
ATOM 656 N N . TYR A 1 88 ? 2.671 -2.021 -11.822 1.00 77.44 88 TYR A N 1
ATOM 657 C CA . TYR A 1 88 ? 2.873 -3.115 -12.774 1.00 77.44 88 TYR A CA 1
ATOM 658 C C . TYR A 1 88 ? 3.167 -4.454 -12.087 1.00 77.44 88 TYR A C 1
ATOM 660 O O . TYR A 1 88 ? 2.732 -5.497 -12.570 1.00 77.44 88 TYR A O 1
ATOM 668 N N . VAL A 1 89 ? 3.907 -4.440 -10.975 1.00 82.50 89 VAL A N 1
ATOM 669 C CA . VAL A 1 89 ? 4.299 -5.666 -10.263 1.00 82.50 89 VAL A CA 1
ATOM 670 C C . VAL A 1 89 ? 3.097 -6.390 -9.649 1.00 82.50 89 VAL A C 1
ATOM 672 O O . VAL A 1 89 ? 3.080 -7.619 -9.653 1.00 82.50 89 VAL A O 1
ATOM 675 N N . ASP A 1 90 ? 2.095 -5.661 -9.150 1.00 85.75 90 ASP A N 1
ATOM 676 C CA . ASP A 1 90 ? 0.876 -6.259 -8.589 1.00 85.75 90 ASP A CA 1
ATOM 677 C C . ASP A 1 90 ? -0.362 -5.371 -8.834 1.00 85.75 90 ASP A C 1
ATOM 679 O O . ASP A 1 90 ? -0.808 -4.630 -7.946 1.00 85.75 90 ASP A O 1
ATOM 683 N N . PRO A 1 91 ? -0.932 -5.415 -10.052 1.00 87.38 91 PRO A N 1
ATOM 684 C CA . PRO A 1 91 ? -2.081 -4.589 -10.400 1.00 87.38 91 PRO A CA 1
ATOM 685 C C . PRO A 1 91 ? -3.356 -5.028 -9.668 1.00 87.38 91 PRO A C 1
ATOM 687 O O . PRO A 1 91 ? -4.239 -4.204 -9.431 1.00 87.38 91 PRO A O 1
ATOM 690 N N . GLN A 1 92 ? -3.467 -6.302 -9.277 1.00 90.69 92 GLN A N 1
ATOM 691 C CA . GLN A 1 92 ? -4.600 -6.804 -8.500 1.00 90.69 92 GLN A CA 1
ATOM 692 C C . GLN A 1 92 ? -4.594 -6.225 -7.084 1.00 90.69 92 GLN A C 1
ATOM 694 O O . GLN A 1 92 ? -5.635 -5.777 -6.601 1.00 90.69 92 GLN A O 1
ATOM 699 N N . ALA A 1 93 ? -3.431 -6.176 -6.429 1.00 91.69 93 ALA A N 1
ATOM 700 C CA . ALA A 1 93 ? -3.300 -5.499 -5.146 1.00 91.69 93 ALA A CA 1
ATOM 701 C C . ALA A 1 93 ? -3.603 -4.002 -5.266 1.00 91.69 93 ALA A C 1
ATOM 703 O O . ALA A 1 93 ? -4.281 -3.443 -4.402 1.00 91.69 93 ALA A O 1
ATOM 704 N N . ALA A 1 94 ? -3.156 -3.362 -6.350 1.00 89.81 94 ALA A N 1
ATOM 705 C CA . ALA A 1 94 ? -3.489 -1.970 -6.618 1.00 89.81 94 ALA A CA 1
ATOM 706 C C . ALA A 1 94 ? -5.005 -1.745 -6.721 1.00 89.81 94 ALA A C 1
ATOM 708 O O . ALA A 1 94 ? -5.526 -0.852 -6.056 1.00 89.81 94 ALA A O 1
ATOM 709 N N . ASP A 1 95 ? -5.726 -2.587 -7.466 1.00 92.69 95 ASP A N 1
ATOM 710 C CA . ASP A 1 95 ? -7.188 -2.508 -7.592 1.00 92.69 95 ASP A CA 1
ATOM 711 C C . ASP A 1 95 ? -7.900 -2.610 -6.233 1.00 92.69 95 ASP A C 1
ATOM 713 O O . ASP A 1 95 ? -8.794 -1.815 -5.937 1.00 92.69 95 ASP A O 1
ATOM 717 N N . VAL A 1 96 ? -7.457 -3.529 -5.368 1.00 95.19 96 VAL A N 1
ATOM 718 C CA . VAL A 1 96 ? -7.991 -3.677 -4.003 1.00 95.19 96 VAL A CA 1
ATOM 719 C C . VAL A 1 96 ? -7.763 -2.411 -3.177 1.00 95.19 96 VAL A C 1
ATOM 721 O O . VAL A 1 96 ? -8.692 -1.929 -2.526 1.00 95.19 96 VAL A O 1
ATOM 724 N N . VAL A 1 97 ? -6.550 -1.849 -3.208 1.00 94.38 97 VAL A N 1
ATOM 725 C CA . VAL A 1 97 ? -6.231 -0.638 -2.439 1.00 94.38 97 VAL A CA 1
ATOM 726 C C . VAL A 1 97 ? -7.019 0.561 -2.962 1.00 94.38 97 VAL A C 1
ATOM 728 O O . VAL A 1 97 ? -7.632 1.265 -2.163 1.00 94.38 97 VAL A O 1
ATOM 731 N N . PHE A 1 98 ? -7.100 0.766 -4.278 1.00 93.56 98 PHE A N 1
ATOM 732 C CA . PHE A 1 98 ? -7.862 1.880 -4.852 1.00 93.56 98 PHE A CA 1
ATOM 733 C C . PHE A 1 98 ? -9.370 1.779 -4.582 1.00 93.56 98 PHE A C 1
ATOM 735 O O . PHE A 1 98 ? -10.034 2.803 -4.429 1.00 93.56 98 PHE A O 1
ATOM 742 N N . LYS A 1 99 ? -9.919 0.564 -4.458 1.00 94.62 99 LYS A N 1
ATOM 743 C CA . LYS A 1 99 ? -11.336 0.332 -4.119 1.00 94.62 99 LYS A CA 1
ATOM 744 C C . LYS A 1 99 ? -11.629 0.301 -2.617 1.00 94.62 99 LYS A C 1
ATOM 746 O O . LYS A 1 99 ? -12.787 0.153 -2.236 1.00 94.62 99 LYS A O 1
ATOM 751 N N . SER A 1 100 ? -10.619 0.454 -1.760 1.00 93.75 100 SER A N 1
ATOM 752 C CA . SER A 1 100 ? -10.764 0.337 -0.301 1.00 93.75 100 SER A CA 1
ATOM 753 C C . SER A 1 100 ? -11.611 1.440 0.350 1.00 93.75 100 SER A C 1
ATOM 755 O O . SER A 1 100 ? -12.053 1.277 1.485 1.00 93.75 100 SER A O 1
ATOM 757 N N . GLY A 1 101 ? -11.824 2.566 -0.341 1.00 93.69 101 GLY A N 1
ATOM 758 C CA . GLY A 1 101 ? -12.513 3.742 0.205 1.00 93.69 101 GLY A CA 1
ATOM 759 C C . GLY A 1 101 ? -11.668 4.571 1.180 1.00 93.69 101 GLY A C 1
ATOM 760 O O . GLY A 1 101 ? -12.164 5.551 1.732 1.00 93.69 101 GLY A O 1
ATOM 761 N N . ILE A 1 102 ? -10.402 4.201 1.386 1.00 96.81 102 ILE A N 1
ATOM 762 C CA . ILE A 1 102 ? -9.450 4.931 2.227 1.00 96.81 102 ILE A CA 1
ATOM 763 C C . ILE A 1 102 ? -8.977 6.186 1.472 1.00 96.81 102 ILE A C 1
ATOM 765 O O . ILE A 1 102 ? -8.772 6.110 0.257 1.00 96.81 102 ILE A O 1
ATOM 769 N N . PRO A 1 103 ? -8.767 7.336 2.142 1.00 96.81 103 PRO A N 1
ATOM 770 C CA . PRO A 1 103 ? -8.133 8.492 1.514 1.00 96.81 103 PRO A CA 1
ATOM 771 C C . PRO A 1 103 ? -6.750 8.129 0.958 1.00 96.81 103 PRO A C 1
ATOM 773 O O . PRO A 1 103 ? -5.887 7.659 1.699 1.00 96.81 103 PRO A O 1
ATOM 776 N N . ILE A 1 104 ? -6.539 8.339 -0.344 1.00 96.00 104 ILE A N 1
ATOM 777 C CA . ILE A 1 104 ? -5.283 8.012 -1.030 1.00 96.00 104 ILE A CA 1
ATOM 778 C C . ILE A 1 104 ? -4.670 9.277 -1.622 1.00 96.00 104 ILE A C 1
ATOM 780 O O . ILE A 1 104 ? -5.313 9.999 -2.385 1.00 96.00 104 ILE A O 1
ATOM 784 N N . VAL A 1 105 ? -3.395 9.495 -1.315 1.00 93.12 105 VAL A N 1
ATOM 785 C CA . VAL A 1 105 ? -2.536 10.471 -1.980 1.00 93.12 105 VAL A CA 1
ATOM 786 C C . VAL A 1 105 ? -1.538 9.700 -2.832 1.00 93.12 105 VAL A C 1
ATOM 788 O O . VAL A 1 105 ? -0.720 8.942 -2.314 1.00 93.12 105 VAL A O 1
ATOM 791 N N . MET A 1 106 ? -1.600 9.894 -4.146 1.00 87.12 106 MET A N 1
ATOM 792 C CA . MET A 1 106 ? -0.673 9.268 -5.084 1.00 87.12 106 MET A CA 1
ATOM 793 C C . MET A 1 106 ? 0.389 10.269 -5.534 1.00 87.12 106 MET A C 1
ATOM 795 O O . MET A 1 106 ? 0.061 11.384 -5.936 1.00 87.12 106 MET A O 1
ATOM 799 N N . MET A 1 107 ? 1.650 9.849 -5.478 1.00 86.62 107 MET A N 1
ATOM 800 C CA . MET A 1 107 ? 2.819 10.570 -5.978 1.00 86.62 107 MET A CA 1
ATOM 801 C C . MET A 1 107 ? 3.299 9.872 -7.260 1.00 86.62 107 MET A C 1
ATOM 803 O O . MET A 1 107 ? 4.056 8.900 -7.169 1.00 86.62 107 MET A O 1
ATOM 807 N N . PRO A 1 108 ? 2.805 10.295 -8.438 1.00 79.00 108 PRO A N 1
ATOM 808 C CA . PRO A 1 108 ? 3.122 9.658 -9.711 1.00 79.00 108 PRO A CA 1
ATOM 809 C C . PRO A 1 108 ? 4.476 10.122 -10.265 1.00 79.00 108 PRO A C 1
ATOM 811 O O . PRO A 1 108 ? 5.055 11.104 -9.784 1.00 79.00 108 PRO A O 1
ATOM 814 N N . LEU A 1 109 ? 4.927 9.463 -11.339 1.00 72.19 109 LEU A N 1
ATOM 815 C CA . LEU A 1 109 ? 6.148 9.829 -12.070 1.00 72.19 109 LEU A CA 1
ATOM 816 C C . LEU A 1 109 ? 6.183 11.311 -12.476 1.00 72.19 109 LEU A C 1
ATOM 818 O O . LEU A 1 109 ? 7.219 11.958 -12.331 1.00 72.19 109 LEU A O 1
ATOM 822 N N . ASP A 1 110 ? 5.017 11.879 -12.811 1.00 60.97 110 ASP A N 1
ATOM 823 C CA . ASP A 1 110 ? 4.837 13.286 -13.192 1.00 60.97 110 ASP A CA 1
ATOM 824 C C . ASP A 1 110 ? 5.352 14.294 -12.140 1.00 60.97 110 ASP A C 1
ATOM 826 O O . ASP A 1 110 ? 5.650 15.450 -12.462 1.00 60.97 110 ASP A O 1
ATOM 830 N N . VAL A 1 111 ? 5.414 13.879 -10.868 1.00 66.00 111 VAL A N 1
ATOM 831 C CA . VAL A 1 111 ? 5.926 14.684 -9.748 1.00 66.00 111 VAL A CA 1
ATOM 832 C C . VAL A 1 111 ? 7.366 14.308 -9.405 1.00 66.00 111 VAL A C 1
ATOM 834 O O . VAL A 1 111 ? 8.130 15.179 -9.002 1.00 66.00 111 VAL A O 1
ATOM 837 N N . THR A 1 112 ? 7.758 13.042 -9.569 1.00 67.50 112 THR A N 1
ATOM 838 C CA . THR A 1 112 ? 9.089 12.557 -9.163 1.00 67.50 112 THR A CA 1
ATOM 839 C C . THR A 1 112 ? 10.193 12.802 -10.193 1.00 67.50 112 THR A C 1
ATOM 841 O O . THR A 1 112 ? 11.364 12.666 -9.852 1.00 67.50 112 THR A O 1
ATOM 844 N N . HIS A 1 113 ? 9.854 13.129 -11.444 1.00 63.97 113 HIS A N 1
ATOM 845 C CA . HIS A 1 113 ? 10.823 13.451 -12.506 1.00 63.97 113 HIS A CA 1
ATOM 846 C C . HIS A 1 113 ? 11.120 14.954 -12.665 1.00 63.97 113 HIS A C 1
ATOM 848 O O . HIS A 1 113 ? 11.821 15.353 -13.598 1.00 63.97 113 HIS A O 1
ATOM 854 N N . LYS A 1 114 ? 10.615 15.789 -11.753 1.00 52.97 114 LYS A N 1
ATOM 855 C CA . LYS A 1 114 ? 11.012 17.196 -11.618 1.00 52.97 114 LYS A CA 1
ATOM 856 C C . LYS A 1 114 ? 12.067 17.360 -10.534 1.00 52.97 114 LYS A C 1
ATOM 858 O O . LYS A 1 114 ? 12.946 18.224 -10.735 1.00 52.97 114 LYS A O 1
#

Foldseek 3Di:
DVVVDPDDDDDDDPDDDDPDDLLVVLLVVLVPDAQLPAEAEAEAALVSVLSNCVVDVVSLRRHNEYEYEFFDDPCAEPVDRHGDHNCVVPVVSVVSVVPSPGHYHYDYPVNVVD

Sequence (114 aa):
GKTGLNGPQLPEPTMKLQDQYAVDFIVETLMREESGAITLCALGPLTNIALALIREPRIAPRIKEIVLMGGGFFEGGNVTPTAEFNIYVDPQAADVVFKSGIPIVMMPLDVTHK

Secondary structure (DSSP, 8-state):
-TTSS-SSPPPPPSSPPPSS-HHHHHHHHHHHSPTT-EEEEE-S-THHHHHHHHH-GGGGGGEEEEEEE---SSS--SSBTTB-HHHHH-HHHHHHHHTS---EEEE-HHHHT-

Radius of gyration: 16.02 Å; chains: 1; bounding box: 42×31×40 Å

pLDDT: mean 86.91, std 13.19, range [52.97, 98.12]